Protein AF-A0A1G7D304-F1 (afdb_monomer_lite)

Secondary structure (DSSP, 8-state):
----B-THHHHHHHHHHHHHHHHHHHHHTTHHHHHHHHHSTT---TTS-----TTHHHHHHHHHHHHHHHHHHHHHHHHHBPPS-HHHHHHHHHHHHHHHHHHHHHHHHHHHHHHHSTT--HHHHHHHHHHHHHHHHHHHHHHHHHHIIIIIHHH-

Sequence (156 aa):
MALLSSARYRAAGVFLALAGLLGFCVASTEGLINVYRIILPGNTLPDGAYPYPPEFWGVNAILSDVSICFLVIGMAAVFLAKERDEYLERIRLESVQFAVYAQFLVGLVAFAYVYCTPGYQIENTFQGIMGMACGAFLVAYGLRYYYIVHIKTDEE

Foldseek 3Di:
DDQDAALVLQVVLQVLQVQLVVLLCCLPVCVVVVVQCVVDPPQADPVRHHPDDPCRNVVSVVSNVSSVVSNVSSVCSNLRHDDPDPVLVVLSVVQLVQLLVQLVVQLVVQVVVVVPDPDDDCVVSVVVSNVRSVVSSVVSSVVSSCCVVPPVVVVD

Organism: NCBI:txid659014

pLDDT: mean 79.76, std 10.15, range [40.28, 93.75]

Radius of gyration: 20.16 Å; chains: 1; bounding box: 51×40×59 Å

Structure (mmCIF, N/CA/C/O backbone):
data_AF-A0A1G7D304-F1
#
_entry.id   AF-A0A1G7D304-F1
#
loop_
_atom_site.group_PDB
_atom_site.id
_atom_site.type_symbol
_atom_site.label_atom_id
_atom_site.label_alt_id
_atom_site.label_comp_id
_atom_site.label_asym_id
_atom_site.label_entity_id
_atom_site.label_seq_id
_atom_site.pdbx_PDB_ins_code
_atom_site.Cartn_x
_atom_site.Cartn_y
_atom_site.Cartn_z
_atom_site.occupancy
_atom_site.B_iso_or_equiv
_atom_site.auth_seq_id
_atom_site.auth_comp_id
_atom_site.auth_asym_id
_atom_site.auth_atom_id
_atom_site.pdbx_PDB_model_num
ATOM 1 N N . MET A 1 1 ? -2.802 -6.335 25.102 1.00 42.81 1 MET A N 1
ATOM 2 C CA . MET A 1 1 ? -1.795 -6.026 24.065 1.00 42.81 1 MET A CA 1
ATOM 3 C C . MET A 1 1 ? -1.446 -4.554 24.239 1.00 42.81 1 MET A C 1
ATOM 5 O O . MET A 1 1 ? -2.306 -3.724 23.998 1.00 42.81 1 MET A O 1
ATOM 9 N N . ALA A 1 2 ? -0.294 -4.229 24.832 1.00 40.28 2 ALA A N 1
ATOM 10 C CA . ALA A 1 2 ? 0.054 -2.842 25.153 1.00 40.28 2 ALA A CA 1
ATOM 11 C C . ALA A 1 2 ? 0.466 -2.096 23.872 1.00 40.28 2 ALA A C 1
ATOM 13 O O . ALA A 1 2 ? 1.349 -2.563 23.154 1.00 40.28 2 ALA A O 1
ATOM 14 N N . LEU A 1 3 ? -0.187 -0.972 23.562 1.00 46.22 3 LEU A N 1
ATOM 15 C CA . LEU A 1 3 ? 0.158 -0.139 22.405 1.00 46.22 3 LEU A CA 1
ATOM 16 C C . LEU A 1 3 ? 1.484 0.604 22.635 1.00 46.22 3 LEU A C 1
ATOM 18 O O . LEU A 1 3 ? 1.710 1.171 23.702 1.00 46.22 3 LEU A O 1
ATOM 22 N N . LEU A 1 4 ? 2.347 0.604 21.612 1.00 54.94 4 LEU A N 1
ATOM 23 C CA . LEU A 1 4 ? 3.758 1.014 21.686 1.00 54.94 4 LEU A CA 1
ATOM 24 C C . LEU A 1 4 ? 4.050 2.470 21.265 1.00 54.94 4 LEU A C 1
ATOM 26 O O . LEU A 1 4 ? 5.178 2.915 21.461 1.00 54.94 4 LEU A O 1
ATOM 30 N N . SER A 1 5 ? 3.102 3.240 20.706 1.00 58.44 5 SER A N 1
ATOM 31 C CA . SER A 1 5 ? 3.411 4.590 20.193 1.00 58.44 5 SER A CA 1
ATOM 32 C C . SER A 1 5 ? 2.353 5.669 20.489 1.00 58.44 5 SER A C 1
ATOM 34 O O . SER A 1 5 ? 1.141 5.452 20.468 1.00 58.44 5 SER A O 1
ATOM 36 N N . SER A 1 6 ? 2.846 6.876 20.795 1.00 63.12 6 SER A N 1
ATOM 37 C CA . SER A 1 6 ? 2.054 8.083 21.083 1.00 63.12 6 SER A CA 1
ATOM 38 C C . SER A 1 6 ? 1.214 8.534 19.879 1.00 63.12 6 SER A C 1
AT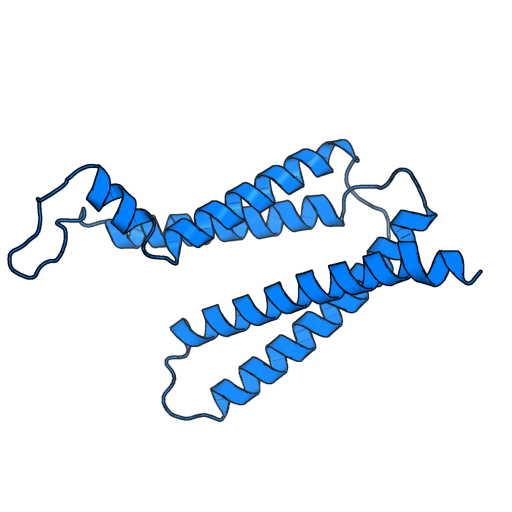OM 40 O O . SER A 1 6 ? 1.668 8.446 18.740 1.00 63.12 6 SER A O 1
ATOM 42 N N . ALA A 1 7 ? 0.042 9.135 20.128 1.00 65.44 7 ALA A N 1
ATOM 43 C CA . ALA A 1 7 ? -0.820 9.746 19.105 1.00 65.44 7 ALA A CA 1
ATOM 44 C C . ALA A 1 7 ? -0.083 10.747 18.187 1.00 65.44 7 ALA A C 1
ATOM 46 O O . ALA A 1 7 ? -0.489 10.960 17.044 1.00 65.44 7 ALA A O 1
ATOM 47 N N . ARG A 1 8 ? 1.041 11.319 18.651 1.00 66.50 8 ARG A N 1
ATOM 48 C CA . ARG A 1 8 ? 1.928 12.184 17.852 1.00 66.50 8 ARG A CA 1
ATOM 49 C C . ARG A 1 8 ? 2.493 11.495 16.603 1.00 66.50 8 ARG A C 1
ATOM 51 O O . ARG A 1 8 ? 2.745 12.174 15.613 1.00 66.50 8 ARG A O 1
ATOM 58 N N . TYR A 1 9 ? 2.651 10.172 16.615 1.00 71.88 9 TYR A N 1
ATOM 59 C CA . TYR A 1 9 ? 3.183 9.416 15.477 1.00 71.88 9 TYR A CA 1
ATOM 60 C C . TYR A 1 9 ? 2.141 9.127 14.395 1.00 71.88 9 TYR A C 1
ATOM 62 O O . TYR A 1 9 ? 2.520 8.737 13.295 1.00 71.88 9 TYR A O 1
ATOM 70 N N . ARG A 1 10 ? 0.847 9.366 14.650 1.00 74.94 10 ARG A N 1
ATOM 71 C CA . ARG A 1 10 ? -0.212 9.118 13.660 1.00 74.94 10 ARG A CA 1
ATOM 72 C C . ARG A 1 10 ? -0.052 10.010 12.431 1.00 74.94 10 ARG A C 1
ATOM 74 O O . ARG A 1 10 ? -0.116 9.514 11.316 1.00 74.94 10 ARG A O 1
ATOM 81 N N . ALA A 1 11 ? 0.217 11.303 12.625 1.00 80.88 11 ALA A N 1
ATOM 82 C CA . ALA A 1 11 ? 0.431 12.240 11.519 1.00 80.88 11 ALA A CA 1
ATOM 83 C C . ALA A 1 11 ? 1.681 11.884 10.695 1.00 80.88 11 ALA A C 1
ATOM 85 O O . ALA A 1 11 ? 1.631 11.881 9.468 1.00 80.88 11 ALA A O 1
ATOM 86 N N . ALA A 1 12 ? 2.776 11.512 11.367 1.00 84.81 12 ALA A N 1
ATOM 87 C CA . ALA A 1 12 ? 3.988 11.030 10.705 1.00 84.81 12 ALA A CA 1
ATOM 88 C C . ALA A 1 12 ? 3.742 9.712 9.947 1.00 84.81 12 ALA A C 1
ATOM 90 O O . ALA A 1 12 ? 4.219 9.551 8.829 1.00 84.81 12 ALA A O 1
ATOM 91 N N . GLY A 1 13 ? 2.951 8.800 10.519 1.00 85.50 13 GLY A N 1
ATOM 92 C CA . GLY A 1 13 ? 2.543 7.555 9.874 1.00 85.50 13 GLY A CA 1
ATOM 93 C C . GLY A 1 13 ? 1.701 7.788 8.621 1.00 85.50 13 GLY A C 1
ATOM 94 O O . GLY A 1 13 ? 1.980 7.190 7.588 1.00 85.50 13 GLY A O 1
ATOM 95 N N . VAL A 1 14 ? 0.724 8.703 8.676 1.00 85.94 14 VAL A N 1
ATOM 96 C CA . VAL A 1 14 ? -0.076 9.094 7.500 1.00 85.94 14 VAL A CA 1
ATOM 97 C C . VAL A 1 14 ? 0.824 9.693 6.423 1.00 85.94 14 VAL A C 1
ATOM 99 O O . VAL A 1 14 ? 0.715 9.310 5.263 1.00 85.94 14 VAL A O 1
ATOM 102 N N . PHE A 1 15 ? 1.738 10.590 6.799 1.00 89.62 15 PHE A N 1
ATOM 103 C CA . PHE A 1 15 ? 2.690 11.176 5.859 1.00 89.62 15 PHE A CA 1
ATOM 104 C C . PHE A 1 15 ? 3.553 10.105 5.177 1.00 89.62 15 PHE A C 1
ATOM 106 O O . PHE A 1 15 ? 3.645 10.095 3.953 1.00 89.62 15 PHE A O 1
ATOM 113 N N . LEU A 1 16 ? 4.129 9.175 5.945 1.00 90.38 16 LEU A N 1
ATOM 114 C CA . LEU A 1 16 ? 4.931 8.072 5.406 1.00 90.38 16 LEU A CA 1
ATOM 115 C C . LEU A 1 16 ? 4.109 7.153 4.499 1.00 90.38 16 LEU A C 1
ATOM 117 O O . LEU A 1 16 ? 4.580 6.785 3.426 1.00 90.38 16 LEU A O 1
ATOM 121 N N . ALA A 1 17 ? 2.872 6.833 4.887 1.00 88.81 17 ALA A N 1
ATOM 122 C CA . ALA A 1 17 ? 1.984 5.998 4.086 1.00 88.81 17 ALA A CA 1
ATOM 123 C C . ALA A 1 17 ? 1.635 6.668 2.749 1.00 88.81 17 ALA A C 1
ATOM 125 O O . ALA A 1 17 ? 1.713 6.029 1.704 1.00 88.81 17 ALA A O 1
ATOM 126 N N . LEU A 1 18 ? 1.306 7.963 2.764 1.00 87.62 18 LEU A N 1
ATOM 127 C CA . LEU A 1 18 ? 1.009 8.728 1.552 1.00 87.62 18 LEU A CA 1
ATOM 128 C C . LEU A 1 18 ? 2.245 8.900 0.663 1.00 87.62 18 LEU A C 1
ATOM 130 O O . LEU A 1 18 ? 2.145 8.729 -0.550 1.00 87.62 18 LEU A O 1
ATOM 134 N N . ALA A 1 19 ? 3.408 9.198 1.248 1.00 88.25 19 ALA A N 1
ATOM 135 C CA . ALA A 1 19 ? 4.664 9.311 0.510 1.00 88.25 19 ALA A CA 1
ATOM 136 C C . ALA A 1 19 ? 5.054 7.975 -0.143 1.00 88.25 19 ALA A C 1
ATOM 138 O O . ALA A 1 19 ? 5.412 7.952 -1.319 1.00 88.25 19 ALA A O 1
ATOM 139 N N . GLY A 1 20 ? 4.919 6.865 0.590 1.00 88.62 20 GLY A N 1
ATOM 140 C CA . GLY A 1 20 ? 5.137 5.518 0.067 1.00 88.62 20 GLY A CA 1
ATOM 141 C C . GLY A 1 20 ? 4.148 5.148 -1.038 1.00 88.62 20 GLY A C 1
ATOM 142 O O . GLY A 1 20 ? 4.555 4.645 -2.078 1.00 88.62 20 GLY A O 1
ATOM 143 N N . LEU A 1 21 ? 2.859 5.465 -0.873 1.00 86.88 21 LEU A N 1
ATOM 144 C CA . LEU A 1 21 ? 1.848 5.221 -1.906 1.00 86.88 21 LEU A CA 1
ATOM 145 C C . LEU A 1 21 ? 2.155 5.997 -3.194 1.00 86.88 21 LEU A C 1
ATOM 147 O O . LEU A 1 21 ? 2.124 5.423 -4.279 1.00 86.88 21 LEU A O 1
ATOM 151 N N . LEU A 1 22 ? 2.478 7.288 -3.078 1.00 85.88 22 LEU A N 1
ATOM 152 C CA . LEU A 1 22 ? 2.827 8.128 -4.225 1.00 85.88 22 LEU A CA 1
ATOM 153 C C . LEU A 1 22 ? 4.092 7.629 -4.927 1.00 85.88 22 LEU A C 1
ATOM 155 O O . LEU A 1 22 ? 4.091 7.507 -6.150 1.00 85.88 22 LEU A O 1
ATOM 159 N N . GLY A 1 23 ? 5.145 7.307 -4.171 1.00 84.69 23 GLY A N 1
ATOM 160 C CA . GLY A 1 23 ? 6.387 6.770 -4.727 1.00 84.69 23 GLY A CA 1
ATOM 161 C C . GLY A 1 23 ? 6.177 5.437 -5.449 1.00 84.69 23 GLY A C 1
ATOM 162 O O . GLY A 1 23 ? 6.699 5.245 -6.547 1.00 84.69 23 GLY A O 1
ATOM 163 N N . PHE A 1 24 ? 5.333 4.562 -4.895 1.00 85.31 24 PHE A N 1
ATOM 164 C CA . PHE A 1 24 ? 4.979 3.291 -5.521 1.00 85.31 24 PHE A CA 1
ATOM 165 C C . PHE A 1 24 ? 4.201 3.508 -6.823 1.00 85.31 24 PHE A C 1
ATOM 167 O O . PHE A 1 24 ? 4.581 2.961 -7.853 1.00 85.31 24 PHE A O 1
ATOM 174 N N . CYS A 1 25 ? 3.186 4.381 -6.827 1.00 82.50 25 CYS A N 1
ATOM 175 C CA . CYS A 1 25 ? 2.468 4.738 -8.054 1.00 82.50 25 CYS A CA 1
ATOM 176 C C . CYS A 1 25 ? 3.425 5.263 -9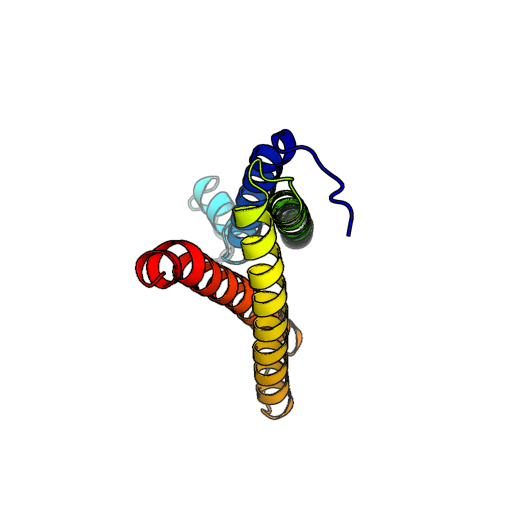.134 1.00 82.50 25 CYS A C 1
ATOM 178 O O . CYS A 1 25 ? 3.367 4.814 -10.276 1.00 82.50 25 CYS A O 1
ATOM 180 N N . VAL A 1 26 ? 4.350 6.158 -8.771 1.00 82.50 26 VAL A N 1
ATOM 181 C CA . VAL A 1 26 ? 5.357 6.688 -9.703 1.00 82.50 26 VAL A CA 1
ATOM 182 C C . VAL A 1 26 ? 6.248 5.576 -10.267 1.00 82.50 26 VAL A C 1
ATOM 184 O O . VAL A 1 26 ? 6.539 5.587 -11.464 1.00 82.50 26 VAL A O 1
ATOM 187 N N . ALA A 1 27 ? 6.661 4.610 -9.446 1.00 83.38 27 ALA A N 1
ATOM 188 C CA . ALA A 1 27 ? 7.499 3.501 -9.892 1.00 83.38 27 ALA A CA 1
ATOM 189 C C . ALA A 1 27 ? 6.743 2.492 -10.780 1.00 83.38 27 ALA A C 1
ATOM 191 O O . ALA A 1 27 ? 7.335 1.924 -11.702 1.00 83.38 27 ALA A O 1
ATOM 192 N N . SER A 1 28 ? 5.447 2.279 -10.527 1.00 76.94 28 SER A N 1
ATOM 193 C CA . SER A 1 28 ? 4.631 1.256 -11.197 1.00 76.94 28 SER A CA 1
ATOM 194 C C . SER A 1 28 ? 3.921 1.730 -12.469 1.00 76.94 28 SER A C 1
ATOM 196 O O . SER A 1 28 ? 3.669 0.912 -13.349 1.00 76.94 28 SER A O 1
ATOM 198 N N . THR A 1 29 ? 3.581 3.017 -12.606 1.00 76.50 29 THR A N 1
ATOM 199 C CA . THR A 1 29 ? 2.770 3.520 -13.740 1.00 76.50 29 THR A CA 1
ATOM 200 C C . THR A 1 29 ? 3.587 4.296 -14.771 1.00 76.50 29 THR A C 1
ATOM 202 O O . THR A 1 29 ? 3.157 5.354 -15.236 1.00 76.50 29 THR A O 1
ATOM 205 N N . GLU A 1 30 ? 4.806 3.841 -15.071 1.00 72.56 30 GLU A N 1
ATOM 206 C CA . GLU A 1 30 ? 5.753 4.588 -15.916 1.00 72.56 30 GLU A CA 1
ATOM 207 C C . GLU A 1 30 ? 5.993 6.031 -15.418 1.00 72.56 30 GLU A C 1
ATOM 209 O O . GLU A 1 30 ? 6.375 6.915 -16.183 1.00 72.56 30 GLU A O 1
ATOM 214 N N . GLY A 1 31 ? 5.749 6.325 -14.138 1.00 72.25 31 GLY A N 1
ATOM 215 C CA . GLY A 1 31 ? 5.810 7.688 -13.613 1.00 72.25 31 GLY A CA 1
ATOM 216 C C . GLY A 1 31 ? 7.213 8.273 -13.730 1.00 72.25 31 GLY A C 1
ATOM 217 O O . GLY A 1 31 ? 7.364 9.405 -14.188 1.00 72.25 31 GLY A O 1
ATOM 218 N N . LEU A 1 32 ? 8.246 7.479 -13.421 1.00 73.31 32 LEU A N 1
ATOM 219 C CA . LEU A 1 32 ? 9.637 7.893 -13.619 1.00 73.31 32 LEU A CA 1
ATOM 220 C C . LEU A 1 32 ? 9.942 8.162 -15.101 1.00 73.31 32 LEU A C 1
ATOM 222 O O . LEU A 1 32 ? 10.564 9.167 -15.428 1.00 73.31 32 LEU A O 1
ATOM 226 N N . ILE A 1 33 ? 9.444 7.310 -16.004 1.00 75.75 33 ILE A N 1
ATOM 227 C CA . ILE A 1 33 ? 9.569 7.499 -17.458 1.00 75.75 33 ILE A CA 1
ATOM 228 C C . ILE A 1 33 ? 8.932 8.832 -17.870 1.00 75.75 33 ILE A C 1
ATOM 230 O O . ILE A 1 33 ? 9.554 9.625 -18.576 1.00 75.75 33 ILE A O 1
ATOM 234 N N . ASN A 1 34 ? 7.723 9.121 -17.388 1.00 75.19 34 ASN A N 1
ATOM 235 C CA . ASN A 1 34 ? 7.006 10.357 -17.692 1.00 75.19 34 ASN A CA 1
ATOM 236 C C . ASN A 1 34 ? 7.731 11.608 -17.171 1.00 75.19 34 ASN A C 1
ATOM 238 O O . ASN A 1 34 ? 7.715 12.638 -17.842 1.00 75.19 34 ASN A O 1
ATOM 242 N N . VAL A 1 35 ? 8.434 11.525 -16.037 1.00 74.94 35 VAL A N 1
ATOM 243 C CA . VAL A 1 35 ? 9.300 12.617 -15.559 1.00 74.94 35 VAL A CA 1
ATOM 244 C C . VAL A 1 35 ? 10.434 12.892 -16.553 1.00 74.94 35 VAL A C 1
ATOM 246 O O . VAL A 1 35 ? 10.652 14.047 -16.920 1.00 74.94 35 VAL A O 1
ATOM 249 N N . TYR A 1 36 ? 11.105 11.856 -17.066 1.00 72.56 36 TYR A N 1
ATOM 250 C CA . TYR A 1 36 ? 12.133 12.032 -18.103 1.00 72.56 36 TYR A CA 1
ATOM 251 C C . TYR A 1 36 ? 11.557 12.595 -19.410 1.00 72.56 36 TYR A C 1
ATOM 253 O O . TYR A 1 36 ? 12.203 13.432 -20.043 1.00 72.56 36 TYR A O 1
ATOM 261 N N . ARG A 1 37 ? 10.324 12.217 -19.780 1.00 74.62 37 ARG A N 1
ATOM 262 C CA . ARG A 1 37 ? 9.616 12.786 -20.943 1.00 74.62 37 ARG A CA 1
ATOM 263 C C . ARG A 1 37 ? 9.373 14.293 -20.803 1.00 74.62 37 ARG A C 1
ATOM 265 O O . ARG A 1 37 ? 9.475 15.008 -21.796 1.00 74.62 37 ARG A O 1
ATOM 272 N N . ILE A 1 38 ? 9.076 14.770 -19.592 1.00 78.00 38 ILE A N 1
ATOM 273 C CA . ILE A 1 38 ? 8.865 16.199 -19.301 1.00 78.00 38 ILE A CA 1
ATOM 274 C C . ILE A 1 38 ? 10.188 16.973 -19.317 1.00 78.00 38 ILE A C 1
ATOM 276 O O . ILE A 1 38 ? 10.231 18.090 -19.826 1.00 78.00 38 ILE A O 1
ATOM 280 N N . ILE A 1 39 ? 11.260 16.402 -18.758 1.00 76.62 39 ILE A N 1
ATOM 281 C CA . ILE A 1 39 ? 12.557 17.090 -18.633 1.00 76.62 39 ILE A CA 1
ATOM 282 C C . ILE A 1 39 ? 13.300 17.147 -19.978 1.00 76.62 39 ILE A C 1
ATOM 284 O O . ILE A 1 39 ? 13.988 18.128 -20.255 1.00 76.62 39 ILE A O 1
ATOM 288 N N . LEU A 1 40 ? 13.161 16.120 -20.823 1.00 73.94 40 LEU A N 1
ATOM 289 C CA . LEU A 1 40 ? 13.845 16.010 -22.118 1.00 73.94 40 LEU A CA 1
ATOM 290 C C . LEU A 1 40 ? 12.842 15.821 -23.271 1.00 73.94 40 LEU A C 1
ATOM 292 O O . LEU A 1 40 ? 12.849 14.780 -23.934 1.00 73.94 40 LEU A O 1
ATOM 296 N N . PRO A 1 41 ? 11.960 16.797 -23.541 1.00 71.12 41 PRO A N 1
ATOM 297 C CA . PRO A 1 41 ? 10.962 16.659 -24.595 1.00 71.12 41 PRO A CA 1
ATOM 298 C C . PRO A 1 41 ? 11.634 16.491 -25.969 1.00 71.12 41 PRO A C 1
ATOM 300 O O . PRO A 1 41 ? 12.547 17.233 -26.320 1.00 71.12 41 PRO A O 1
ATOM 303 N N . GLY A 1 42 ? 11.182 15.506 -26.753 1.00 70.25 42 GLY A N 1
ATOM 304 C CA . GLY A 1 42 ? 11.644 15.275 -28.130 1.00 70.25 42 GLY A CA 1
ATOM 305 C C . GLY A 1 42 ? 12.972 14.530 -28.284 1.00 70.25 42 GLY A C 1
ATOM 306 O O . GLY A 1 42 ? 13.396 14.297 -29.413 1.00 70.25 42 GLY A O 1
ATOM 307 N N . ASN A 1 43 ? 13.618 14.120 -27.190 1.00 70.75 43 ASN A N 1
ATOM 308 C CA . ASN A 1 43 ? 14.866 13.360 -27.246 1.00 70.75 43 ASN A CA 1
ATOM 309 C C . ASN A 1 43 ? 14.574 11.849 -27.263 1.00 70.75 43 ASN A C 1
ATOM 311 O O . ASN A 1 43 ? 14.898 11.137 -26.319 1.00 70.75 43 ASN A O 1
ATOM 315 N N . THR A 1 44 ? 13.886 11.373 -28.304 1.00 71.62 44 THR A N 1
ATOM 316 C CA . THR A 1 44 ? 13.566 9.950 -28.508 1.00 71.62 44 THR A CA 1
ATOM 317 C C . THR A 1 44 ? 14.578 9.287 -29.432 1.00 71.62 44 THR A C 1
ATOM 319 O O . THR A 1 44 ? 14.975 9.851 -30.452 1.00 71.62 44 THR A O 1
ATOM 322 N N . LEU A 1 45 ? 14.964 8.063 -29.093 1.00 73.56 45 LEU A N 1
ATOM 323 C CA . LEU A 1 45 ? 15.708 7.169 -29.965 1.00 73.56 45 LEU A CA 1
ATOM 324 C C . LEU A 1 45 ? 14.874 6.812 -31.216 1.00 73.56 45 LEU A C 1
ATOM 326 O O . LEU A 1 45 ? 13.650 6.976 -31.214 1.00 73.56 45 LEU A O 1
ATOM 330 N N . PR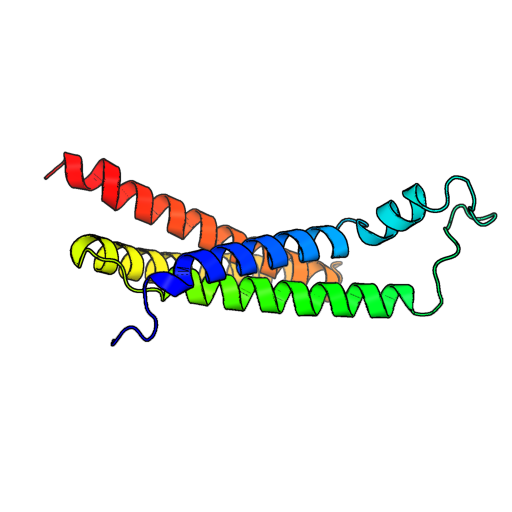O A 1 46 ? 15.510 6.326 -32.299 1.00 73.62 46 PRO A N 1
ATOM 331 C CA . PRO A 1 46 ? 14.824 5.997 -33.555 1.00 73.62 46 PRO A CA 1
ATOM 332 C C . PRO A 1 46 ? 13.712 4.942 -33.429 1.00 73.62 46 PRO A C 1
ATOM 334 O O . PRO A 1 46 ? 12.835 4.874 -34.285 1.00 73.62 46 PRO A O 1
ATOM 337 N N . ASP A 1 47 ? 13.746 4.124 -32.379 1.00 75.44 47 ASP A N 1
ATOM 338 C CA . ASP A 1 47 ? 12.738 3.118 -32.024 1.00 75.44 47 ASP A CA 1
ATOM 339 C C . ASP A 1 47 ? 11.587 3.683 -31.164 1.00 75.44 47 ASP A C 1
ATOM 341 O O . ASP A 1 47 ? 10.674 2.949 -30.787 1.00 75.44 47 ASP A O 1
ATOM 345 N N . GLY A 1 48 ? 11.612 4.983 -30.852 1.00 68.31 48 GLY A N 1
ATOM 346 C CA . GLY A 1 48 ? 10.640 5.654 -29.990 1.00 68.31 48 GLY A CA 1
ATOM 347 C C . GLY A 1 48 ? 10.921 5.506 -28.491 1.00 68.31 48 GLY A C 1
ATOM 348 O O . GLY A 1 48 ? 10.178 6.068 -27.681 1.00 68.31 48 GLY A O 1
ATOM 349 N N . ALA A 1 49 ? 11.985 4.795 -28.098 1.00 69.12 49 ALA A N 1
ATOM 350 C CA . ALA A 1 49 ? 12.413 4.720 -26.707 1.00 69.12 49 ALA A CA 1
ATOM 351 C C . ALA A 1 49 ? 13.072 6.035 -26.264 1.00 69.12 49 ALA A C 1
ATOM 353 O O . ALA A 1 49 ? 13.556 6.825 -27.071 1.00 69.12 49 ALA A O 1
ATOM 354 N N . TYR A 1 50 ? 13.110 6.287 -24.959 1.00 73.81 50 TYR A N 1
ATOM 355 C CA . TYR A 1 50 ? 13.867 7.411 -24.411 1.00 73.81 50 TYR A CA 1
ATOM 356 C C . TYR A 1 50 ? 15.280 6.953 -24.018 1.00 73.81 50 TYR A C 1
ATOM 358 O O . TYR A 1 50 ? 15.437 5.825 -23.545 1.00 73.81 50 TYR A O 1
ATOM 366 N N . PRO A 1 51 ? 16.314 7.800 -24.183 1.00 77.25 51 PRO A N 1
ATOM 367 C CA . PRO A 1 51 ? 17.679 7.508 -23.770 1.00 77.25 51 PRO A CA 1
ATOM 368 C C . PRO A 1 51 ? 17.774 7.616 -22.245 1.00 77.25 51 PRO A C 1
ATOM 370 O O . PRO A 1 51 ? 18.264 8.601 -21.689 1.00 77.25 51 PRO A O 1
ATOM 373 N N . TYR A 1 52 ? 17.241 6.613 -21.553 1.00 76.75 52 TYR A N 1
ATOM 374 C CA . TYR A 1 52 ? 17.362 6.510 -20.108 1.00 76.75 52 TYR A CA 1
ATOM 375 C C . TYR A 1 52 ? 18.830 6.266 -19.720 1.00 76.75 52 TYR A C 1
ATOM 377 O O . TYR A 1 52 ? 19.569 5.622 -20.471 1.00 76.75 52 TYR A O 1
ATOM 385 N N . PRO A 1 53 ? 19.275 6.739 -18.545 1.00 80.44 53 PRO A N 1
ATOM 386 C CA . PRO A 1 53 ? 20.588 6.375 -18.030 1.00 80.44 53 PRO A CA 1
ATOM 387 C C . PRO A 1 53 ? 20.695 4.850 -17.817 1.00 80.44 53 PRO A C 1
ATOM 389 O O . PRO A 1 53 ? 19.681 4.204 -17.542 1.00 80.44 53 PRO A O 1
ATOM 392 N N . PRO A 1 54 ? 21.906 4.262 -17.880 1.00 81.75 54 PRO A N 1
ATOM 393 C CA . PRO A 1 54 ? 22.103 2.808 -17.800 1.00 81.75 54 PRO A CA 1
ATOM 394 C C . PRO A 1 54 ? 21.495 2.159 -16.549 1.00 81.75 54 PRO A C 1
ATOM 396 O O . PRO A 1 54 ? 21.042 1.020 -16.589 1.00 81.75 54 PRO A O 1
ATOM 399 N N . GLU A 1 55 ? 21.452 2.898 -15.441 1.00 85.25 55 GLU A N 1
ATOM 400 C CA . GLU A 1 55 ? 20.956 2.420 -14.148 1.00 85.25 55 GLU A CA 1
ATOM 401 C C . GLU A 1 55 ? 19.458 2.686 -13.922 1.00 85.25 55 GLU A C 1
ATOM 403 O O . GLU A 1 55 ? 18.941 2.387 -12.848 1.00 85.25 55 GLU A O 1
ATOM 408 N N . PHE A 1 56 ? 18.736 3.229 -14.910 1.00 85.12 56 PHE A N 1
ATOM 409 C CA . PHE A 1 56 ? 17.345 3.676 -14.764 1.00 85.12 56 PHE A CA 1
ATOM 410 C C . PHE A 1 56 ? 16.426 2.627 -14.126 1.00 85.12 56 PHE A C 1
ATOM 412 O O . PHE A 1 56 ? 15.713 2.921 -13.168 1.00 85.12 56 PHE A O 1
ATOM 419 N N . TRP A 1 57 ? 16.473 1.389 -14.620 1.00 83.31 57 TRP A N 1
ATOM 420 C CA . TRP A 1 57 ? 15.630 0.308 -14.110 1.00 83.31 57 TRP A CA 1
ATOM 421 C C . TRP A 1 57 ? 16.013 -0.114 -12.691 1.00 83.31 57 TRP A C 1
ATOM 423 O O . TRP A 1 57 ? 15.131 -0.416 -11.891 1.00 83.31 57 TRP A O 1
ATOM 433 N N . GLY A 1 58 ? 17.306 -0.064 -12.355 1.00 85.69 58 GLY A N 1
ATOM 434 C CA . GLY A 1 58 ? 17.786 -0.305 -10.994 1.00 85.69 58 GLY A CA 1
ATOM 435 C C . GLY A 1 58 ? 17.302 0.773 -10.026 1.00 85.69 58 GLY A C 1
ATOM 436 O O . GLY A 1 58 ? 16.791 0.458 -8.954 1.00 85.69 58 GLY A O 1
ATOM 437 N N . VAL A 1 59 ? 17.365 2.042 -10.433 1.00 85.81 59 VAL A N 1
ATOM 438 C CA . VAL A 1 59 ? 16.835 3.167 -9.648 1.00 85.81 59 VAL A CA 1
ATOM 439 C C . VAL A 1 59 ? 15.317 3.056 -9.478 1.00 85.81 59 VAL A C 1
ATOM 441 O O . VAL A 1 59 ? 14.817 3.270 -8.375 1.00 85.81 59 VAL A O 1
ATOM 444 N N . ASN A 1 60 ? 14.580 2.677 -10.528 1.00 86.50 60 ASN A N 1
ATOM 445 C CA . ASN A 1 60 ? 13.129 2.486 -10.450 1.00 86.50 60 ASN A CA 1
ATOM 446 C C . ASN A 1 60 ? 12.747 1.334 -9.504 1.00 86.50 60 ASN A C 1
ATOM 448 O O . ASN A 1 60 ? 11.799 1.464 -8.731 1.00 86.50 60 ASN A O 1
ATOM 452 N N . ALA A 1 61 ? 13.507 0.234 -9.522 1.00 85.94 61 ALA A N 1
ATOM 453 C CA . ALA A 1 61 ? 13.313 -0.885 -8.603 1.00 85.94 61 ALA A CA 1
ATOM 454 C C . ALA A 1 61 ? 13.571 -0.474 -7.143 1.00 85.94 61 ALA A C 1
ATOM 456 O O . ALA A 1 61 ? 12.714 -0.686 -6.288 1.00 85.94 61 ALA A O 1
ATOM 457 N N . ILE A 1 62 ? 14.687 0.213 -6.867 1.00 88.69 62 ILE A N 1
ATOM 458 C CA . ILE A 1 62 ? 14.996 0.728 -5.521 1.00 88.69 62 ILE A CA 1
ATOM 459 C C . ILE A 1 62 ? 13.910 1.702 -5.048 1.00 88.69 62 ILE A C 1
ATOM 461 O O . ILE A 1 62 ? 13.479 1.632 -3.897 1.00 88.69 62 ILE A O 1
ATOM 465 N N . LEU A 1 63 ? 13.438 2.596 -5.925 1.00 87.88 63 LEU A N 1
ATOM 466 C CA . LEU A 1 63 ? 12.342 3.507 -5.597 1.00 87.88 63 LEU A CA 1
ATOM 467 C C . LEU A 1 63 ? 11.079 2.734 -5.209 1.00 87.88 63 LEU A C 1
ATOM 469 O O . LEU A 1 63 ? 10.448 3.084 -4.211 1.00 87.88 63 LEU A O 1
ATOM 473 N N . SER A 1 64 ? 10.721 1.696 -5.968 1.00 86.94 64 SER A N 1
ATOM 474 C CA . SER A 1 64 ? 9.580 0.830 -5.658 1.00 86.94 64 SER A CA 1
ATOM 475 C C . SER A 1 64 ? 9.730 0.188 -4.275 1.00 86.94 64 SER A C 1
ATOM 477 O O . SER A 1 64 ? 8.831 0.310 -3.441 1.00 86.94 64 SER A O 1
ATOM 479 N N . ASP A 1 65 ? 10.882 -0.415 -3.984 1.00 87.12 65 ASP A N 1
ATOM 480 C CA . ASP A 1 65 ? 11.129 -1.116 -2.718 1.00 87.12 65 ASP A CA 1
ATOM 481 C C . ASP A 1 65 ? 11.103 -0.171 -1.507 1.00 87.12 65 ASP A C 1
ATOM 483 O O . ASP A 1 65 ? 10.473 -0.463 -0.483 1.00 87.12 65 ASP A O 1
ATOM 487 N N . VAL A 1 66 ? 11.731 1.003 -1.625 1.00 89.44 66 VAL A N 1
ATOM 488 C CA . VAL A 1 66 ? 11.717 2.034 -0.573 1.00 89.44 66 VAL A CA 1
ATOM 489 C C . VAL A 1 66 ? 10.300 2.567 -0.356 1.00 89.44 66 VAL A C 1
ATOM 491 O O . VAL A 1 66 ? 9.874 2.758 0.786 1.00 89.44 66 VAL A O 1
ATOM 494 N N . SER A 1 67 ? 9.546 2.761 -1.437 1.00 90.62 67 SER A N 1
ATOM 495 C CA . SER A 1 67 ? 8.159 3.227 -1.383 1.00 90.62 67 SER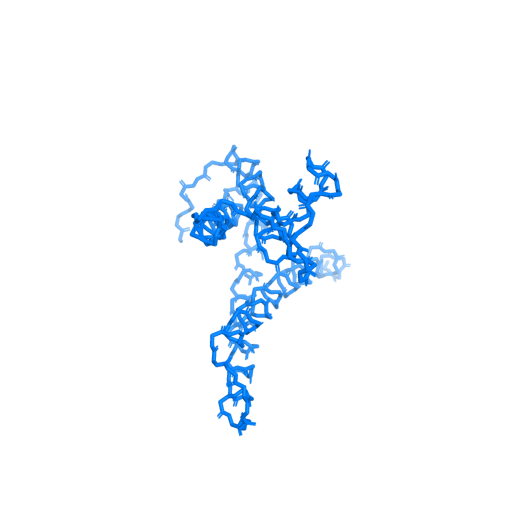 A CA 1
ATOM 496 C C . SER A 1 67 ? 7.251 2.230 -0.664 1.00 90.62 67 SER A C 1
ATOM 498 O O . SER A 1 67 ? 6.458 2.626 0.193 1.00 90.62 67 SER A O 1
ATOM 500 N N . ILE A 1 68 ? 7.421 0.931 -0.929 1.00 86.44 68 ILE A N 1
ATOM 501 C CA . ILE A 1 68 ? 6.718 -0.139 -0.209 1.00 86.44 68 ILE A CA 1
ATOM 502 C C . ILE A 1 68 ? 7.098 -0.125 1.276 1.00 86.44 68 ILE A C 1
ATOM 504 O O . ILE A 1 68 ? 6.212 -0.187 2.130 1.00 86.44 68 ILE A O 1
ATOM 508 N N . CYS A 1 69 ? 8.385 0.016 1.611 1.00 88.88 69 CYS A N 1
ATOM 509 C CA . CYS A 1 69 ? 8.824 0.120 3.006 1.00 88.88 69 CYS A CA 1
ATOM 510 C C . CYS A 1 69 ? 8.141 1.291 3.731 1.00 88.88 69 CYS A C 1
ATOM 512 O O . CYS A 1 69 ? 7.631 1.123 4.841 1.00 88.88 69 CYS A O 1
ATOM 514 N N . PHE A 1 70 ? 8.089 2.467 3.101 1.00 89.12 70 PHE A N 1
ATOM 515 C CA . PHE A 1 70 ? 7.433 3.651 3.663 1.00 89.12 70 PHE A CA 1
ATOM 516 C C . PHE A 1 70 ? 5.930 3.450 3.826 1.00 89.12 70 PHE A C 1
ATOM 518 O O . PHE A 1 70 ? 5.375 3.824 4.861 1.00 89.12 70 PHE A O 1
ATOM 525 N N . LEU A 1 71 ? 5.289 2.803 2.854 1.00 87.00 71 LEU A N 1
ATOM 526 C CA . LEU A 1 71 ? 3.875 2.464 2.919 1.00 87.00 71 LEU A CA 1
ATOM 527 C C . LEU A 1 71 ? 3.581 1.539 4.108 1.00 87.00 71 LEU A C 1
ATOM 529 O O . LEU A 1 71 ? 2.701 1.835 4.917 1.00 87.00 71 LEU A O 1
ATOM 533 N N . VAL A 1 72 ? 4.347 0.456 4.259 1.00 85.88 72 VAL A N 1
ATOM 534 C CA . VAL A 1 72 ? 4.169 -0.529 5.338 1.00 85.88 72 VAL A CA 1
ATOM 535 C C . VAL A 1 72 ? 4.428 0.093 6.710 1.00 85.88 72 VAL A C 1
ATOM 537 O O . VAL A 1 72 ? 3.595 -0.036 7.609 1.00 85.88 72 VAL A O 1
ATOM 540 N N . ILE A 1 73 ? 5.547 0.806 6.876 1.00 87.44 73 ILE A N 1
ATOM 541 C CA . ILE A 1 73 ? 5.901 1.460 8.146 1.00 87.44 73 ILE A CA 1
ATOM 542 C C . ILE A 1 73 ? 4.879 2.550 8.490 1.00 87.44 73 ILE A C 1
ATOM 544 O O . ILE A 1 73 ? 4.445 2.650 9.639 1.00 87.44 73 ILE A O 1
ATOM 548 N N . GLY A 1 74 ? 4.462 3.341 7.500 1.00 86.00 74 GLY A N 1
ATOM 549 C CA . GLY A 1 74 ? 3.456 4.383 7.663 1.00 86.00 74 GLY A CA 1
ATOM 550 C C . GLY A 1 74 ? 2.113 3.817 8.111 1.00 86.00 74 GLY A C 1
ATOM 551 O O . GLY A 1 74 ? 1.569 4.261 9.123 1.00 86.00 74 GLY A O 1
ATOM 552 N N . MET A 1 75 ? 1.617 2.779 7.432 1.00 84.06 75 MET A N 1
ATOM 553 C CA . MET A 1 75 ? 0.385 2.091 7.826 1.00 84.06 75 MET A CA 1
ATOM 554 C C . MET A 1 75 ? 0.494 1.505 9.236 1.00 84.06 75 MET A C 1
ATOM 556 O O . MET A 1 75 ? -0.391 1.741 10.059 1.00 84.06 75 MET A O 1
ATOM 560 N N . ALA A 1 76 ? 1.590 0.814 9.560 1.00 83.75 76 ALA A N 1
ATOM 561 C CA . ALA A 1 76 ? 1.808 0.273 10.900 1.00 83.75 76 ALA A CA 1
ATOM 562 C C . ALA A 1 76 ? 1.773 1.378 11.970 1.00 83.75 76 ALA A C 1
ATOM 564 O O . ALA A 1 76 ? 1.100 1.230 12.990 1.00 83.75 76 ALA A O 1
ATOM 565 N N . ALA A 1 77 ? 2.422 2.519 11.724 1.00 82.88 77 ALA A N 1
ATOM 566 C CA . ALA A 1 77 ? 2.400 3.658 12.637 1.00 82.88 77 ALA A CA 1
ATOM 567 C C . ALA A 1 77 ? 0.989 4.249 12.814 1.00 82.88 77 ALA A C 1
ATOM 569 O O . ALA A 1 77 ? 0.628 4.624 13.929 1.00 82.88 77 ALA A O 1
ATOM 570 N N . VAL A 1 78 ? 0.172 4.299 11.757 1.00 80.94 78 VAL A N 1
ATOM 571 C CA . VAL A 1 78 ? -1.220 4.780 11.830 1.00 80.94 78 VAL A CA 1
ATOM 572 C C . VAL A 1 78 ? -2.107 3.821 12.620 1.00 80.94 78 VAL A C 1
ATOM 574 O O . VAL A 1 78 ? -2.842 4.262 13.504 1.00 80.94 78 VAL A O 1
ATOM 577 N N . PHE A 1 79 ? -2.030 2.521 12.335 1.00 74.56 79 PHE A N 1
ATOM 578 C CA . PHE A 1 79 ? -2.890 1.516 12.965 1.00 74.56 79 PHE A CA 1
ATOM 579 C C . PHE A 1 79 ? -2.479 1.167 14.399 1.00 74.56 79 PHE A C 1
ATOM 581 O O . PHE A 1 79 ? -3.315 0.695 15.170 1.00 74.56 79 PHE A O 1
ATOM 588 N N . LEU A 1 80 ? -1.220 1.401 14.778 1.00 73.62 80 LEU A N 1
ATOM 589 C CA . LEU A 1 80 ? -0.717 1.134 16.130 1.00 73.62 80 LEU A CA 1
ATOM 590 C C . LEU A 1 80 ? -0.683 2.378 17.030 1.00 73.62 80 LEU A C 1
ATOM 592 O O . LEU A 1 80 ? -0.497 2.233 18.238 1.00 73.62 80 LEU A O 1
ATOM 596 N N . ALA A 1 81 ? -0.886 3.585 16.491 1.00 73.31 81 ALA A N 1
ATOM 597 C CA . ALA A 1 81 ? -0.917 4.806 17.297 1.00 73.31 81 ALA A CA 1
ATOM 598 C C . ALA A 1 81 ? -2.067 4.777 18.313 1.00 73.31 81 ALA A C 1
ATOM 600 O O . ALA A 1 81 ? -3.195 4.430 17.969 1.00 73.31 81 ALA A O 1
ATOM 601 N N . LYS A 1 82 ? -1.816 5.168 19.564 1.00 65.31 82 LYS A N 1
ATOM 602 C CA . LYS A 1 82 ? -2.858 5.206 20.601 1.00 65.31 82 LYS A CA 1
ATOM 603 C C . LYS A 1 82 ? -3.964 6.221 20.270 1.00 65.31 82 LYS A C 1
ATOM 605 O O . LYS A 1 82 ? -3.659 7.363 19.914 1.00 65.31 82 LYS A O 1
ATOM 610 N N . GLU A 1 83 ? -5.229 5.819 20.399 1.00 63.97 83 GLU A N 1
ATOM 611 C CA . GLU A 1 83 ? -6.370 6.742 20.350 1.00 63.97 83 GLU A CA 1
ATOM 612 C C . GLU A 1 83 ? -6.688 7.282 21.746 1.00 63.97 83 GLU A C 1
ATOM 614 O O . GLU A 1 83 ? -6.309 6.715 22.766 1.00 63.97 83 GLU A O 1
ATOM 619 N N . ARG A 1 84 ? -7.299 8.468 21.798 1.00 61.50 84 ARG A N 1
ATOM 620 C CA . ARG A 1 84 ? -7.610 9.131 23.072 1.00 61.50 84 ARG A CA 1
ATOM 621 C C . ARG A 1 84 ? -8.813 8.502 23.783 1.00 61.50 84 ARG A C 1
ATOM 623 O O . ARG A 1 84 ? -8.995 8.773 24.962 1.00 61.50 84 ARG A O 1
ATOM 630 N N . ASP A 1 85 ? -9.593 7.704 23.058 1.00 69.94 85 ASP A N 1
ATOM 631 C CA . ASP A 1 85 ? -10.830 7.072 23.497 1.00 69.94 85 ASP A CA 1
ATOM 632 C C . ASP A 1 85 ? -10.692 5.544 23.405 1.00 69.94 85 ASP A C 1
ATOM 634 O O . ASP A 1 85 ? -10.411 5.002 22.333 1.00 69.94 85 ASP A O 1
ATOM 638 N N . GLU A 1 86 ? -10.875 4.862 24.538 1.00 72.44 86 GLU A N 1
ATOM 639 C CA . GLU A 1 86 ? -10.774 3.403 24.652 1.00 72.44 86 GLU A CA 1
ATOM 640 C C . GLU A 1 86 ? -11.852 2.682 23.826 1.00 72.44 86 GLU A C 1
ATOM 642 O O . GLU A 1 86 ? -11.614 1.574 23.335 1.00 72.44 86 GLU A O 1
ATOM 647 N N . TYR A 1 87 ? -13.014 3.314 23.622 1.00 75.19 87 TYR A N 1
ATOM 648 C CA . TYR A 1 87 ? -14.092 2.758 22.805 1.00 75.19 87 TYR A CA 1
ATOM 649 C C . TYR A 1 87 ? -13.683 2.671 21.328 1.00 75.19 87 TYR A C 1
ATOM 651 O O . TYR A 1 87 ? -13.737 1.598 20.719 1.00 75.19 87 TYR A O 1
ATOM 659 N N . LEU A 1 88 ? -13.192 3.780 20.767 1.00 75.50 88 LEU A N 1
ATOM 660 C CA . LEU A 1 88 ? -12.713 3.829 19.381 1.00 75.50 88 LEU A CA 1
ATOM 661 C C . LEU A 1 88 ? -11.468 2.955 19.176 1.00 75.50 88 LEU A C 1
ATOM 663 O O . LEU A 1 88 ? -11.353 2.276 18.151 1.00 75.50 88 LEU A O 1
ATOM 667 N N . GLU A 1 89 ? -10.589 2.886 20.179 1.00 75.06 89 GLU A N 1
ATOM 668 C CA . GLU A 1 89 ? -9.404 2.027 20.149 1.00 75.06 89 GLU A CA 1
ATOM 669 C C . GLU A 1 89 ? -9.783 0.545 20.004 1.00 75.06 89 GLU A C 1
ATOM 671 O O . GLU A 1 89 ? -9.211 -0.172 19.172 1.00 75.06 89 GLU A O 1
ATOM 676 N N . ARG A 1 90 ? -10.792 0.087 20.756 1.00 81.12 90 ARG A N 1
ATOM 677 C CA . ARG A 1 90 ? -11.304 -1.283 20.653 1.00 81.12 90 ARG A CA 1
ATOM 678 C C . ARG A 1 90 ? -11.905 -1.561 19.276 1.00 81.12 90 ARG A C 1
ATOM 680 O O . ARG A 1 90 ? -11.551 -2.566 18.657 1.00 81.12 90 ARG A O 1
ATOM 687 N N . ILE A 1 91 ? -12.757 -0.665 18.773 1.00 83.62 91 ILE A N 1
ATOM 688 C CA . ILE A 1 91 ? -13.383 -0.807 17.447 1.00 83.62 91 ILE A CA 1
ATOM 689 C C . ILE A 1 91 ? -12.320 -0.895 16.355 1.00 83.62 91 ILE A C 1
ATOM 691 O O . ILE A 1 91 ? -12.430 -1.716 15.440 1.00 83.62 91 ILE A O 1
ATOM 695 N N . ARG A 1 92 ? -11.266 -0.081 16.451 1.00 81.50 92 ARG A N 1
ATOM 696 C CA . ARG A 1 92 ? -10.159 -0.114 15.500 1.00 81.50 92 ARG A CA 1
ATOM 697 C C . ARG A 1 92 ? -9.456 -1.463 15.504 1.00 81.50 92 ARG A C 1
ATOM 699 O O . ARG A 1 92 ? -9.239 -2.020 14.433 1.00 81.50 92 ARG A O 1
ATOM 706 N N . LEU A 1 93 ? -9.095 -1.987 16.675 1.00 83.62 93 LEU A N 1
ATOM 707 C CA . LEU A 1 93 ? -8.405 -3.276 16.783 1.00 83.62 93 LEU A CA 1
ATOM 708 C C . LEU A 1 93 ? -9.259 -4.423 16.230 1.00 83.62 93 LEU A C 1
ATOM 710 O O . LEU A 1 93 ? -8.752 -5.238 15.459 1.00 83.62 93 LEU A O 1
ATOM 714 N N . GLU A 1 94 ? -10.553 -4.448 16.552 1.00 85.94 94 GLU A N 1
ATOM 715 C CA . GLU A 1 94 ? -11.498 -5.428 16.002 1.00 85.94 94 GLU A CA 1
ATOM 716 C C . GLU A 1 94 ? -11.631 -5.286 14.472 1.00 85.94 94 GLU A C 1
ATOM 718 O O . GLU A 1 94 ? -11.630 -6.282 13.743 1.00 85.94 94 GLU A O 1
ATOM 723 N N . SER A 1 95 ? -11.665 -4.052 13.961 1.00 86.75 95 SER A N 1
ATOM 724 C CA . SER A 1 95 ? -11.732 -3.770 12.519 1.00 86.75 95 SER A CA 1
ATOM 725 C C . SER A 1 95 ? -10.450 -4.170 11.784 1.00 86.75 95 SER A C 1
ATOM 727 O O . SER A 1 95 ? -10.523 -4.713 10.684 1.00 86.75 95 SER A O 1
ATOM 729 N N . VAL A 1 96 ? -9.274 -3.958 12.388 1.00 87.69 96 VAL A N 1
ATOM 730 C CA . VAL A 1 96 ? -7.984 -4.406 11.837 1.00 87.69 96 VAL A CA 1
ATOM 731 C C . VAL A 1 96 ? -7.930 -5.930 11.779 1.00 87.69 96 VAL A C 1
ATOM 733 O O . VAL A 1 96 ? -7.552 -6.473 10.747 1.00 87.69 96 VAL A O 1
ATOM 736 N N . GLN A 1 97 ? -8.341 -6.634 12.838 1.00 88.44 97 GLN A N 1
ATOM 737 C CA . GLN A 1 97 ? -8.385 -8.102 12.826 1.00 88.44 97 GLN A CA 1
ATOM 738 C C . GLN A 1 97 ? -9.283 -8.627 11.702 1.00 88.44 97 GLN A C 1
ATOM 740 O O . GLN A 1 97 ? -8.872 -9.506 10.945 1.00 88.44 97 GLN A O 1
ATOM 745 N N . PHE A 1 98 ? -10.474 -8.045 11.542 1.00 90.75 98 PHE A N 1
ATOM 746 C CA . PHE A 1 98 ? -11.380 -8.395 10.450 1.00 90.75 98 PHE A CA 1
ATOM 747 C C . PHE A 1 98 ? -10.750 -8.149 9.071 1.00 90.75 98 PHE A C 1
ATOM 749 O O . PHE A 1 98 ? -10.798 -9.016 8.196 1.00 90.75 98 PHE A O 1
ATOM 756 N N . ALA A 1 99 ? -10.108 -6.995 8.892 1.00 89.00 99 ALA A N 1
ATOM 757 C CA . ALA A 1 99 ? -9.434 -6.639 7.652 1.00 89.00 99 ALA A CA 1
ATOM 758 C C . ALA A 1 99 ? -8.278 -7.590 7.313 1.00 89.00 99 ALA A C 1
ATOM 760 O O . ALA A 1 99 ? -8.126 -7.968 6.153 1.00 89.00 99 ALA A O 1
ATOM 761 N N . VAL A 1 100 ? -7.507 -8.040 8.310 1.00 89.44 100 VAL A N 1
ATOM 762 C CA . VAL A 1 100 ? -6.460 -9.057 8.125 1.00 89.44 100 VAL A CA 1
ATOM 763 C C . VAL A 1 100 ? -7.060 -10.369 7.614 1.00 89.44 100 VAL A C 1
ATOM 765 O O . VAL A 1 100 ? -6.527 -10.951 6.673 1.00 89.44 100 VAL A O 1
ATOM 768 N N . TYR A 1 101 ? -8.182 -10.835 8.165 1.00 91.38 101 TYR A N 1
ATOM 769 C CA . TYR A 1 101 ? -8.821 -12.053 7.655 1.00 91.38 101 TYR A CA 1
ATOM 770 C C . TYR A 1 101 ? -9.309 -11.891 6.212 1.00 91.38 101 TYR A C 1
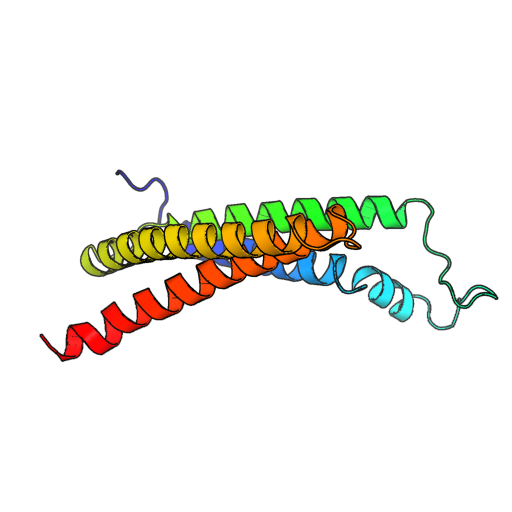ATOM 772 O O . TYR A 1 101 ? -9.072 -12.770 5.382 1.00 91.38 101 TYR A O 1
ATOM 780 N N . ALA A 1 102 ? -9.929 -10.752 5.892 1.00 90.06 102 ALA A N 1
ATOM 781 C CA . ALA A 1 102 ? -10.377 -10.451 4.535 1.00 90.06 102 ALA A CA 1
ATOM 782 C C . ALA A 1 102 ? -9.206 -10.408 3.537 1.00 90.06 102 ALA A C 1
ATOM 784 O O . ALA A 1 102 ? -9.307 -10.989 2.455 1.00 90.06 102 ALA A O 1
ATOM 785 N N . GLN A 1 103 ? -8.077 -9.791 3.913 1.00 91.88 103 GLN A N 1
ATOM 786 C CA . GLN A 1 103 ? -6.882 -9.723 3.064 1.00 91.88 103 GLN A CA 1
ATOM 787 C C . GLN A 1 103 ? -6.346 -11.122 2.736 1.00 91.88 103 GLN A C 1
ATOM 789 O O . GLN A 1 103 ? -6.005 -11.398 1.587 1.00 91.88 103 GLN A O 1
ATOM 794 N N . PHE A 1 104 ? -6.291 -12.015 3.732 1.00 92.00 104 PHE A N 1
ATOM 795 C CA . PHE A 1 104 ? -5.767 -13.365 3.547 1.00 92.00 104 PHE A CA 1
ATOM 796 C C . PHE A 1 104 ? -6.701 -14.198 2.680 1.00 92.00 104 PHE A C 1
ATOM 798 O O . PHE A 1 104 ? -6.227 -14.922 1.809 1.00 92.00 104 PHE A O 1
ATOM 805 N N . LEU A 1 105 ? -8.016 -14.062 2.871 1.00 93.75 105 LEU A N 1
ATOM 806 C CA . LEU A 1 105 ? -9.004 -14.754 2.053 1.00 93.75 105 LEU A CA 1
ATOM 807 C C . LEU A 1 105 ? -8.902 -14.332 0.581 1.00 93.75 105 LEU A C 1
ATOM 809 O O . LEU A 1 105 ? -8.792 -15.187 -0.295 1.00 93.75 105 LEU A O 1
ATOM 813 N N . VAL A 1 106 ? -8.890 -13.024 0.307 1.00 92.38 106 VAL A N 1
ATOM 814 C CA . VAL A 1 106 ? -8.789 -12.500 -1.065 1.00 92.38 106 VAL A CA 1
ATOM 815 C C . VAL A 1 106 ? -7.450 -12.871 -1.697 1.00 92.38 106 VAL A C 1
ATOM 817 O O . VAL A 1 106 ? -7.427 -13.347 -2.831 1.00 92.38 106 VAL A O 1
ATOM 820 N N . GLY A 1 107 ? -6.347 -12.720 -0.959 1.00 90.12 107 GLY A N 1
ATOM 821 C CA . GLY A 1 107 ? -5.019 -13.105 -1.430 1.00 90.12 107 GLY A CA 1
ATOM 822 C C . GLY A 1 107 ? -4.930 -14.593 -1.773 1.00 90.12 107 GLY A C 1
ATOM 823 O O . GLY A 1 107 ? -4.411 -14.944 -2.830 1.00 90.12 107 GLY A O 1
ATOM 824 N N . LEU A 1 108 ? -5.495 -15.466 -0.932 1.00 92.31 108 LEU A N 1
ATOM 825 C CA . LEU A 1 108 ? -5.518 -16.911 -1.168 1.00 92.31 108 LEU A CA 1
ATOM 826 C C . LEU A 1 108 ? -6.337 -17.273 -2.414 1.00 92.31 108 LEU A C 1
ATOM 828 O O . LEU A 1 108 ? -5.883 -18.075 -3.227 1.00 92.31 108 LEU A O 1
ATOM 832 N N . VAL A 1 109 ? -7.519 -16.673 -2.586 1.00 92.06 109 VAL A N 1
ATOM 833 C CA . VAL A 1 109 ? -8.378 -16.910 -3.758 1.00 92.06 109 VAL A CA 1
ATOM 834 C C . VAL A 1 109 ? -7.697 -16.430 -5.039 1.00 92.06 109 VAL A C 1
ATOM 836 O O . VAL A 1 109 ? -7.660 -17.166 -6.025 1.00 92.06 109 VAL A O 1
ATOM 839 N N . ALA A 1 110 ? -7.112 -15.231 -5.020 1.00 89.50 110 ALA A N 1
ATOM 840 C CA . ALA A 1 110 ? -6.383 -14.685 -6.158 1.00 89.50 110 ALA A CA 1
ATOM 841 C C . ALA A 1 110 ? -5.166 -15.546 -6.523 1.00 89.50 110 ALA A C 1
ATOM 843 O O . ALA A 1 110 ? -4.952 -15.852 -7.695 1.00 89.50 110 ALA A O 1
ATOM 844 N N . PHE A 1 111 ? -4.406 -15.992 -5.521 1.00 89.44 111 PHE A N 1
ATOM 845 C CA . PHE A 1 111 ? -3.281 -16.896 -5.728 1.00 89.44 111 PHE A CA 1
ATOM 846 C C . PHE A 1 111 ? -3.726 -18.235 -6.327 1.00 89.44 111 PHE A C 1
ATOM 848 O O . PHE A 1 111 ? -3.153 -18.674 -7.321 1.00 89.44 111 PHE A O 1
ATOM 855 N N . ALA A 1 112 ? -4.767 -18.863 -5.772 1.00 89.81 112 ALA A N 1
ATOM 856 C CA . ALA A 1 112 ? -5.284 -20.137 -6.268 1.00 89.81 112 ALA A CA 1
ATOM 857 C C . ALA A 1 112 ? -5.785 -20.032 -7.718 1.00 89.81 112 ALA A C 1
ATOM 859 O O . ALA A 1 112 ? -5.495 -20.908 -8.532 1.00 89.81 112 ALA A O 1
ATOM 860 N N . TYR A 1 113 ? -6.486 -18.946 -8.060 1.00 88.19 113 TYR A N 1
ATOM 861 C CA . TYR A 1 113 ? -6.941 -18.685 -9.426 1.00 88.19 113 TYR A CA 1
ATOM 862 C C . TYR A 1 113 ? -5.770 -18.615 -10.413 1.00 88.19 113 TYR A C 1
ATOM 864 O O . TYR A 1 113 ? -5.782 -19.281 -11.448 1.00 88.19 113 TYR A O 1
ATOM 872 N N . VAL A 1 114 ? -4.737 -17.843 -10.073 1.00 86.50 114 VAL A N 1
ATOM 873 C CA . VAL A 1 114 ? -3.555 -17.657 -10.924 1.00 86.50 114 VAL A CA 1
ATOM 874 C C . VAL A 1 114 ? -2.752 -18.946 -11.046 1.00 86.50 114 VAL A C 1
ATOM 876 O O . VAL A 1 114 ? -2.348 -19.304 -12.147 1.00 86.50 114 VAL A O 1
ATOM 879 N N . TYR A 1 115 ? -2.558 -19.672 -9.945 1.00 84.69 115 TYR A N 1
ATOM 880 C CA . TYR A 1 115 ? -1.823 -20.936 -9.938 1.00 84.69 115 TYR A CA 1
ATOM 881 C C . TYR A 1 115 ? -2.479 -21.996 -10.836 1.00 84.69 115 TYR A C 1
ATOM 883 O O . TYR A 1 115 ? -1.791 -22.737 -11.534 1.00 84.69 115 TYR A O 1
ATOM 891 N N . CYS A 1 116 ? -3.813 -22.048 -10.850 1.00 86.50 116 CYS A N 1
ATOM 892 C CA . CYS A 1 116 ? -4.571 -22.993 -11.668 1.00 86.50 116 CYS A CA 1
ATOM 893 C C . CYS A 1 116 ? -4.757 -22.544 -13.129 1.00 86.50 116 CYS A C 1
ATOM 895 O O . CYS A 1 116 ? -5.232 -23.342 -13.939 1.00 86.50 116 CYS A O 1
ATOM 897 N N . THR A 1 117 ? -4.407 -21.302 -13.485 1.00 81.62 117 THR A N 1
ATOM 898 C CA . THR A 1 117 ? -4.618 -20.764 -14.837 1.00 81.62 117 THR A CA 1
ATOM 899 C C . THR A 1 117 ? -3.304 -20.733 -15.627 1.00 81.62 117 THR A C 1
ATOM 901 O O . THR A 1 117 ? -2.412 -19.943 -15.311 1.00 81.62 117 THR A O 1
ATOM 904 N N . PRO A 1 118 ? -3.149 -21.553 -16.682 1.00 75.06 118 PRO A N 1
ATOM 905 C CA . PRO A 1 118 ? -1.929 -21.566 -17.482 1.00 75.06 118 PRO A CA 1
ATOM 906 C C . PRO A 1 118 ? -1.777 -20.275 -18.304 1.00 75.06 118 PRO A C 1
ATOM 908 O O . PRO A 1 118 ? -2.739 -19.797 -18.900 1.00 75.06 118 PRO A O 1
ATOM 911 N N . GLY A 1 119 ? -0.552 -19.739 -18.374 1.00 72.81 119 GLY A N 1
ATOM 912 C CA . GLY A 1 119 ? -0.192 -18.617 -19.258 1.00 72.81 119 GLY A CA 1
ATOM 913 C C . GLY A 1 119 ? 0.208 -17.306 -18.572 1.00 72.81 119 GLY A C 1
ATOM 914 O O . GLY A 1 119 ? 0.625 -16.378 -19.260 1.00 72.81 119 GLY A O 1
ATOM 915 N N . TYR A 1 120 ? 0.138 -17.214 -17.241 1.00 69.88 120 TYR A N 1
ATOM 916 C CA . TYR A 1 120 ? 0.523 -16.006 -16.505 1.00 69.88 120 TYR A CA 1
ATOM 917 C C . TYR A 1 120 ? 1.978 -16.038 -16.016 1.00 69.88 120 TYR A C 1
ATOM 919 O O . TYR A 1 120 ? 2.442 -17.022 -15.440 1.00 69.88 120 TYR A O 1
ATOM 927 N N . GLN A 1 121 ? 2.701 -14.928 -16.206 1.00 73.81 121 GLN A N 1
ATOM 928 C CA . GLN A 1 121 ? 4.015 -14.719 -15.594 1.00 73.81 121 GLN A CA 1
ATOM 929 C C . GLN A 1 121 ? 3.845 -14.466 -14.094 1.00 73.81 121 GLN A C 1
ATOM 931 O O . GLN A 1 121 ? 3.222 -13.482 -13.690 1.00 73.81 121 GLN A O 1
ATOM 936 N N . ILE A 1 122 ? 4.405 -15.352 -13.270 1.00 67.38 122 ILE A N 1
ATOM 937 C CA . ILE A 1 122 ? 4.201 -15.349 -11.815 1.00 67.38 122 ILE A CA 1
ATOM 938 C C . ILE A 1 122 ? 4.623 -14.015 -11.181 1.00 67.38 122 ILE A C 1
ATOM 940 O O . ILE A 1 122 ? 3.889 -13.513 -10.341 1.00 67.38 122 ILE A O 1
ATOM 944 N N . GLU A 1 123 ? 5.728 -13.394 -11.612 1.00 65.12 123 GLU A N 1
ATOM 945 C CA . GLU A 1 123 ? 6.207 -12.116 -11.049 1.00 65.12 123 GLU A CA 1
ATOM 946 C C . GLU A 1 123 ? 5.220 -10.958 -11.251 1.00 65.12 123 GLU A C 1
ATOM 948 O O . GLU A 1 123 ? 4.805 -10.320 -10.282 1.00 65.12 123 GLU A O 1
ATOM 953 N N . ASN A 1 124 ? 4.773 -10.727 -12.489 1.00 65.88 124 ASN A N 1
ATOM 954 C CA . ASN A 1 124 ? 3.799 -9.671 -12.794 1.00 65.88 124 ASN A CA 1
ATOM 955 C C . ASN A 1 124 ? 2.457 -9.925 -12.099 1.00 65.88 124 ASN A C 1
ATOM 957 O O . ASN A 1 124 ? 1.762 -9.001 -11.674 1.00 65.88 124 ASN A O 1
ATOM 961 N N . THR A 1 125 ? 2.104 -11.199 -11.934 1.00 78.06 125 THR A N 1
ATOM 962 C CA . THR A 1 125 ? 0.842 -11.582 -11.304 1.00 78.06 125 THR A CA 1
ATOM 963 C C . THR A 1 125 ? 0.913 -11.501 -9.781 1.00 78.06 125 THR A C 1
ATOM 965 O O . THR A 1 125 ? -0.082 -11.177 -9.136 1.00 78.06 125 THR A O 1
ATOM 968 N N . PHE A 1 126 ? 2.094 -11.706 -9.193 1.00 77.88 126 PHE A N 1
ATOM 969 C CA . PHE A 1 126 ? 2.328 -11.560 -7.761 1.00 77.88 126 PHE A CA 1
ATOM 970 C C . PHE A 1 126 ? 2.091 -10.122 -7.295 1.00 77.88 126 PHE A C 1
ATOM 972 O O . PHE A 1 126 ? 1.399 -9.914 -6.298 1.00 77.88 126 PHE A O 1
ATOM 979 N N . GLN A 1 127 ? 2.569 -9.125 -8.049 1.00 75.44 127 GLN A N 1
ATOM 980 C CA . GLN A 1 127 ? 2.275 -7.716 -7.758 1.00 75.44 127 GLN A CA 1
ATOM 981 C C . GLN A 1 127 ? 0.765 -7.432 -7.781 1.00 75.44 127 GLN A C 1
ATOM 983 O O . GLN A 1 127 ? 0.250 -6.766 -6.883 1.00 75.44 127 GLN A O 1
ATOM 988 N N . GLY A 1 128 ? 0.035 -7.994 -8.751 1.00 78.81 128 GLY A N 1
ATOM 989 C CA . GLY A 1 128 ? -1.426 -7.890 -8.823 1.00 78.81 128 GLY A CA 1
ATOM 990 C C . GLY A 1 128 ? -2.145 -8.554 -7.642 1.00 78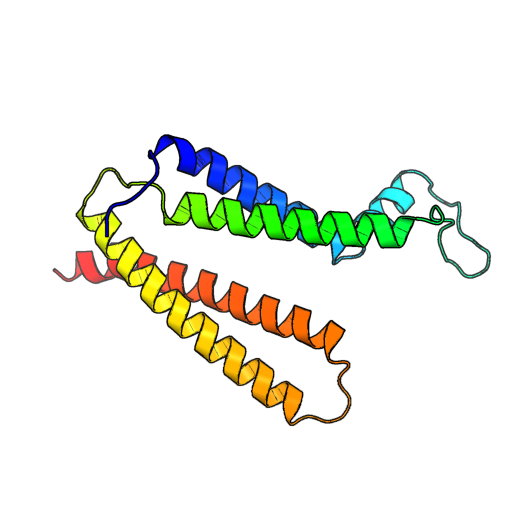.81 128 GLY A C 1
ATOM 991 O O . GLY A 1 128 ? -3.058 -7.961 -7.067 1.00 78.81 128 GLY A O 1
ATOM 992 N N . ILE A 1 129 ? -1.710 -9.751 -7.231 1.00 85.88 129 ILE A N 1
ATOM 993 C CA . ILE A 1 129 ? -2.247 -10.466 -6.058 1.00 85.88 129 ILE A CA 1
ATOM 994 C C . ILE A 1 129 ? -2.024 -9.647 -4.783 1.00 85.88 129 ILE A C 1
ATOM 996 O O . ILE A 1 129 ? -2.960 -9.448 -4.008 1.00 85.88 129 ILE A O 1
ATOM 1000 N N . MET A 1 130 ? -0.810 -9.129 -4.589 1.00 81.31 130 MET A N 1
ATOM 1001 C CA . MET A 1 130 ? -0.478 -8.273 -3.449 1.00 81.31 130 MET A CA 1
ATOM 1002 C C . MET A 1 130 ? -1.303 -6.983 -3.457 1.00 81.31 130 MET A C 1
ATOM 1004 O O . MET A 1 130 ? -1.835 -6.592 -2.419 1.00 81.31 130 MET A O 1
ATOM 1008 N N . GLY A 1 131 ? -1.483 -6.361 -4.626 1.00 80.44 131 GLY A N 1
ATOM 1009 C CA . GLY A 1 131 ? -2.340 -5.188 -4.792 1.00 80.44 131 GLY A CA 1
ATOM 1010 C C . GLY A 1 131 ? -3.793 -5.458 -4.396 1.00 80.44 131 GLY A C 1
ATOM 1011 O O . GLY A 1 131 ? -4.375 -4.687 -3.631 1.00 80.44 131 GLY A O 1
ATOM 1012 N N . MET A 1 132 ? -4.366 -6.581 -4.840 1.00 84.31 132 MET A N 1
ATOM 1013 C CA . MET A 1 132 ? -5.725 -6.989 -4.460 1.00 84.31 132 MET A CA 1
ATOM 1014 C C . MET A 1 132 ? -5.849 -7.292 -2.963 1.00 84.31 132 MET A C 1
ATOM 1016 O O . MET A 1 132 ? -6.826 -6.874 -2.344 1.00 84.31 132 MET A O 1
ATOM 1020 N N . ALA A 1 133 ? -4.869 -7.975 -2.365 1.00 86.06 133 ALA A N 1
ATOM 1021 C CA . ALA A 1 133 ? -4.872 -8.279 -0.934 1.00 86.06 133 ALA A CA 1
ATOM 1022 C C . ALA A 1 133 ? -4.796 -6.998 -0.083 1.00 86.06 133 ALA A C 1
ATOM 1024 O O . ALA A 1 133 ? -5.619 -6.803 0.814 1.00 86.06 133 ALA A O 1
ATOM 1025 N N . CYS A 1 134 ? -3.878 -6.082 -0.406 1.00 83.94 134 CYS A N 1
ATOM 1026 C CA . CYS A 1 134 ? -3.775 -4.784 0.264 1.00 83.94 134 CYS A CA 1
ATOM 1027 C C . CYS A 1 134 ? -5.044 -3.936 0.072 1.00 83.94 134 CYS A C 1
ATOM 1029 O O . CYS A 1 134 ? -5.525 -3.317 1.022 1.00 83.94 134 CYS A O 1
ATOM 1031 N N . GLY A 1 135 ? -5.626 -3.936 -1.132 1.00 82.31 135 GLY A N 1
ATOM 1032 C CA . GLY A 1 135 ? -6.894 -3.256 -1.404 1.00 82.31 135 GLY A CA 1
ATOM 1033 C C . GLY A 1 135 ? -8.048 -3.822 -0.572 1.00 82.31 135 GLY A C 1
ATOM 1034 O O . GLY A 1 135 ? -8.800 -3.062 0.040 1.00 82.31 135 GLY A O 1
ATOM 1035 N N . ALA A 1 136 ? -8.147 -5.150 -0.477 1.00 88.81 136 ALA A N 1
ATOM 1036 C CA . ALA A 1 136 ? -9.152 -5.830 0.336 1.00 88.81 136 ALA A CA 1
ATOM 1037 C C . ALA A 1 136 ? -9.015 -5.493 1.825 1.00 88.81 136 ALA A C 1
ATOM 1039 O O . ALA A 1 136 ? -10.028 -5.246 2.479 1.00 88.81 136 ALA A O 1
ATOM 1040 N N . PHE A 1 137 ? -7.786 -5.415 2.348 1.00 90.25 137 PHE A N 1
ATOM 1041 C CA . PHE A 1 137 ? -7.538 -4.957 3.715 1.00 90.25 137 PHE A CA 1
ATOM 1042 C C . PHE A 1 137 ? -8.108 -3.550 3.946 1.00 90.25 137 PHE A C 1
ATOM 1044 O O . PHE A 1 137 ? -8.893 -3.345 4.871 1.00 90.25 137 PHE A O 1
ATOM 1051 N N . LEU A 1 138 ? -7.757 -2.583 3.091 1.00 86.31 138 LEU A N 1
ATOM 1052 C CA . LEU A 1 138 ? -8.180 -1.187 3.251 1.00 86.31 138 LEU A CA 1
ATOM 1053 C C . LEU A 1 138 ? -9.702 -1.031 3.170 1.00 86.31 138 LEU A C 1
ATOM 1055 O O . LEU A 1 138 ? -10.296 -0.344 4.004 1.00 86.31 138 LEU A O 1
ATOM 1059 N N . VAL A 1 139 ? -10.337 -1.693 2.199 1.00 86.25 139 VAL A N 1
ATOM 1060 C CA . VAL A 1 139 ? -11.795 -1.655 2.018 1.00 86.25 139 VAL A CA 1
ATOM 1061 C C . VAL A 1 139 ? -12.505 -2.324 3.194 1.00 86.25 139 VAL A C 1
ATOM 1063 O O . VAL A 1 139 ? -13.426 -1.735 3.758 1.00 86.25 139 VAL A O 1
ATOM 1066 N N . ALA A 1 140 ? -12.070 -3.517 3.609 1.00 90.69 140 ALA A N 1
ATOM 1067 C CA . ALA A 1 140 ? -12.680 -4.233 4.727 1.00 90.69 140 ALA A CA 1
ATOM 1068 C C . ALA A 1 140 ? -12.528 -3.466 6.047 1.00 90.69 140 ALA A C 1
ATOM 1070 O O . ALA A 1 140 ? -13.491 -3.364 6.808 1.00 90.69 140 ALA A O 1
ATOM 1071 N N . TYR A 1 141 ? -11.351 -2.884 6.296 1.00 89.00 141 TYR A N 1
ATOM 1072 C CA . TYR A 1 141 ? -11.122 -2.017 7.448 1.00 89.00 141 TYR A CA 1
ATOM 1073 C C . TYR A 1 141 ? -12.058 -0.805 7.417 1.00 89.00 141 TYR A C 1
ATOM 1075 O O . TYR A 1 141 ? -12.767 -0.558 8.392 1.00 89.00 141 TYR A O 1
ATOM 1083 N N . GLY A 1 142 ? -12.086 -0.072 6.298 1.00 85.62 142 GLY A N 1
ATOM 1084 C CA . GLY A 1 142 ? -12.880 1.147 6.156 1.00 85.62 142 GLY A CA 1
ATOM 1085 C C . GLY A 1 142 ? -14.374 0.893 6.337 1.00 85.62 142 GLY A C 1
ATOM 1086 O O . GLY A 1 142 ? -15.016 1.576 7.132 1.00 85.62 142 GLY A O 1
ATOM 1087 N N . LEU A 1 143 ? -14.910 -0.132 5.667 1.00 88.69 143 LEU A N 1
ATOM 1088 C CA . LEU A 1 143 ? -16.317 -0.520 5.785 1.00 88.69 143 LEU A CA 1
ATOM 1089 C C . LEU A 1 143 ? -16.671 -0.952 7.208 1.00 88.69 143 LEU A C 1
ATOM 1091 O O . LEU A 1 143 ? -17.683 -0.508 7.746 1.00 88.69 143 LEU A O 1
ATOM 1095 N N . ARG A 1 144 ? -15.844 -1.799 7.835 1.00 87.38 144 ARG A N 1
ATOM 1096 C CA . ARG A 1 144 ? -16.118 -2.311 9.182 1.00 87.38 144 ARG A CA 1
ATOM 1097 C C . ARG A 1 144 ? -16.062 -1.203 10.227 1.00 87.38 144 ARG A C 1
ATOM 1099 O O . ARG A 1 144 ? -16.964 -1.118 11.057 1.00 87.38 144 ARG A O 1
ATOM 1106 N N . TYR A 1 145 ? -15.038 -0.356 10.159 1.00 85.81 145 TYR A N 1
ATOM 1107 C CA . TYR A 1 145 ? -14.879 0.771 11.069 1.00 85.81 145 TYR A CA 1
ATOM 1108 C C . TYR A 1 145 ? -16.043 1.759 10.920 1.00 85.81 145 TYR A C 1
ATOM 1110 O O . TYR A 1 145 ? -16.680 2.101 11.912 1.00 85.81 145 TYR A O 1
ATOM 1118 N N . TYR A 1 146 ? -16.379 2.148 9.684 1.00 85.25 146 TYR A N 1
ATOM 1119 C CA . TYR A 1 146 ? -17.489 3.064 9.408 1.00 85.25 146 TYR A CA 1
ATOM 1120 C C . TYR A 1 146 ? -18.835 2.502 9.885 1.00 85.25 146 TYR A C 1
ATOM 1122 O O . TYR A 1 146 ? -19.594 3.206 10.545 1.00 85.25 146 TYR A O 1
ATOM 1130 N N . TYR A 1 147 ? -19.108 1.223 9.608 1.00 86.81 147 TYR A N 1
ATOM 1131 C CA . TYR A 1 147 ? -20.337 0.556 10.040 1.00 86.81 147 TYR A CA 1
ATOM 1132 C C . TYR A 1 147 ? -20.495 0.563 11.563 1.00 86.81 147 TYR A C 1
ATOM 1134 O O . TYR A 1 147 ? -21.559 0.911 12.070 1.00 86.81 147 TYR A O 1
ATOM 1142 N N . ILE A 1 148 ? -19.450 0.186 12.308 1.00 85.62 148 ILE A N 1
ATOM 1143 C CA . ILE A 1 148 ? -19.554 0.124 13.770 1.00 85.62 148 ILE A CA 1
ATOM 1144 C C . ILE A 1 148 ? -19.719 1.527 14.356 1.00 85.62 148 ILE A C 1
ATOM 1146 O O . ILE A 1 148 ? -20.556 1.699 15.228 1.00 85.62 148 ILE A O 1
ATOM 1150 N N . VAL A 1 149 ? -18.956 2.512 13.875 1.00 83.19 149 VAL A N 1
ATOM 1151 C CA . VAL A 1 149 ? -18.960 3.865 14.453 1.00 83.19 149 VAL A CA 1
ATOM 1152 C C . VAL A 1 149 ? -20.243 4.637 14.138 1.00 83.19 149 VAL A C 1
ATOM 1154 O O . VAL A 1 149 ? -20.713 5.378 14.997 1.00 83.19 149 VAL A O 1
ATOM 1157 N N . HIS A 1 150 ? -20.807 4.489 12.936 1.00 78.69 150 HIS A N 1
ATOM 1158 C CA . HIS A 1 150 ? -21.912 5.344 12.481 1.00 78.69 150 HIS A CA 1
ATOM 1159 C C . HIS A 1 150 ? -23.258 4.649 12.323 1.00 78.69 150 HIS A C 1
ATOM 1161 O O . HIS A 1 150 ? -24.263 5.337 12.313 1.00 78.69 150 HIS A O 1
ATOM 1167 N N . ILE A 1 151 ? -23.303 3.328 12.150 1.00 76.50 151 ILE A N 1
ATOM 1168 C CA . ILE A 1 151 ? -24.577 2.619 11.953 1.00 76.50 151 ILE A CA 1
ATOM 1169 C C . ILE A 1 151 ? -24.949 1.881 13.230 1.00 76.50 151 ILE A C 1
ATOM 1171 O O . ILE A 1 151 ? -26.044 2.052 13.746 1.00 76.50 151 ILE A O 1
ATOM 1175 N N . LYS A 1 152 ? -24.018 1.096 13.781 1.00 76.00 152 LYS A N 1
ATOM 1176 C CA . LYS A 1 152 ? -24.303 0.293 14.971 1.00 76.00 152 LYS A CA 1
ATOM 1177 C C . LYS A 1 152 ? -24.565 1.154 16.215 1.00 76.00 152 LYS A C 1
ATOM 1179 O O . LYS A 1 152 ? -25.418 0.803 17.016 1.00 76.00 152 LYS A O 1
ATOM 1184 N N . THR A 1 153 ? -23.850 2.267 16.373 1.00 65.06 153 THR A N 1
ATOM 1185 C CA . THR A 1 153 ? -24.034 3.181 17.513 1.00 65.06 153 THR A CA 1
ATOM 1186 C C . THR A 1 153 ? -25.380 3.906 17.496 1.00 65.06 153 THR A C 1
ATOM 1188 O O . THR A 1 153 ? -25.832 4.324 18.550 1.00 65.06 153 THR A O 1
ATOM 1191 N N . ASP A 1 154 ? -26.016 4.054 16.329 1.00 61.44 154 ASP A N 1
ATOM 1192 C CA . ASP A 1 154 ? -27.333 4.696 16.200 1.00 61.44 154 ASP A CA 1
ATOM 1193 C C . ASP A 1 154 ? -28.492 3.717 16.500 1.00 61.44 154 ASP A C 1
ATOM 1195 O O . ASP A 1 154 ? -29.633 4.143 16.680 1.00 61.44 154 ASP A O 1
ATOM 1199 N N . GLU A 1 155 ? -28.213 2.407 16.542 1.00 57.53 155 GLU A N 1
ATOM 1200 C CA . GLU A 1 155 ? -29.183 1.347 16.861 1.00 57.53 155 GLU A CA 1
ATOM 1201 C C . GLU A 1 155 ? -29.223 0.978 18.361 1.00 57.53 155 GLU A C 1
ATOM 1203 O O . GLU A 1 155 ? -30.161 0.295 18.783 1.00 57.53 155 GLU A O 1
ATOM 1208 N N . GLU A 1 156 ? -28.232 1.408 19.156 1.00 48.50 156 GLU A N 1
ATOM 1209 C CA . GLU A 1 156 ? -28.134 1.204 20.619 1.00 48.50 156 GLU A CA 1
ATOM 1210 C C . GLU A 1 156 ? -28.565 2.458 21.402 1.00 48.50 156 GLU A C 1
ATOM 1212 O O . GLU A 1 156 ? -29.303 2.290 22.404 1.00 48.50 156 GLU A O 1
#